Protein AF-A0A4V1LT92-F1 (afdb_monomer_lite)

Sequence (122 aa):
MYRYSHPEFEGVIFKNDWLMIKDTTLTINAGYAWDGATPKWQPFGLFTVGTPDGALRFNLPWTYQATLVHDALTQFRDTLPLSKRQVTQIFDDQLYELKWPLRKLYVWAVDRFGPQDFAGDR

pLDDT: mean 78.87, std 19.38, range [31.55, 96.25]

Foldseek 3Di:
DDKDFDPLLVPWADDDPAWGRDPRMIDGDPPPPDPFPDDDDDDPVPDPPHAPPVDDDPNHGLCRVLRVQLCVCLVCQQPTLGALVSSLVSSLVSCVVSVPPCSVVNSVCCSVPPDHDGPNVD

Secondary structure (DSSP, 8-state):
-EEEE-GGGTT--EE-SSEEEETTEEEE-TT-----S-----STTS--SS--TTSEETTEETTHHHHHHHHHHHHTTTTS---HHHHHHHHHHHHHHTT-TTHHHHHHHHHHHS----GGG-

Structure (mmCIF, N/CA/C/O backbone):
data_AF-A0A4V1LT92-F1
#
_entry.id   AF-A0A4V1LT92-F1
#
loop_
_atom_site.group_PDB
_atom_site.id
_atom_site.type_symbol
_atom_site.label_atom_id
_atom_site.label_alt_id
_atom_site.label_comp_id
_atom_site.label_asym_id
_atom_site.label_entity_id
_atom_site.label_seq_id
_atom_site.pdbx_PDB_ins_code
_atom_site.Cartn_x
_atom_site.Cartn_y
_atom_site.Cartn_z
_atom_site.occupancy
_atom_site.B_iso_or_equiv
_atom_site.auth_seq_id
_atom_site.auth_comp_id
_atom_site.auth_asym_id
_atom_site.auth_atom_id
_atom_site.pdbx_PDB_model_num
ATOM 1 N N . MET A 1 1 ? 8.471 -12.997 4.759 1.00 81.00 1 MET A N 1
ATOM 2 C CA . MET A 1 1 ? 7.758 -11.993 5.574 1.00 81.00 1 MET A CA 1
ATOM 3 C C . MET A 1 1 ? 8.237 -10.634 5.109 1.00 81.00 1 MET A C 1
ATOM 5 O O . MET A 1 1 ? 9.445 -10.443 5.040 1.00 81.00 1 MET A O 1
ATOM 9 N N . TYR A 1 2 ? 7.324 -9.742 4.744 1.00 88.75 2 TYR A N 1
ATOM 10 C CA . TYR A 1 2 ? 7.632 -8.379 4.306 1.00 88.75 2 TYR A CA 1
ATOM 11 C C . TYR A 1 2 ? 7.021 -7.384 5.295 1.00 88.75 2 TYR A C 1
ATOM 13 O O . TYR A 1 2 ? 5.973 -7.663 5.875 1.00 88.75 2 TYR A O 1
ATOM 21 N N . ARG A 1 3 ? 7.695 -6.259 5.534 1.00 92.69 3 ARG A N 1
ATOM 22 C CA . ARG A 1 3 ? 7.235 -5.212 6.451 1.00 92.69 3 ARG A CA 1
ATOM 23 C C . ARG A 1 3 ? 7.352 -3.863 5.766 1.00 92.69 3 ARG A C 1
ATOM 25 O O . ARG A 1 3 ? 8.370 -3.597 5.131 1.00 92.69 3 ARG A O 1
ATOM 32 N N . TYR A 1 4 ? 6.334 -3.036 5.928 1.00 94.06 4 TYR A N 1
ATOM 33 C CA . TYR A 1 4 ? 6.268 -1.699 5.363 1.00 94.06 4 TYR A CA 1
ATOM 34 C C . TYR A 1 4 ? 5.607 -0.756 6.366 1.00 94.06 4 TYR A C 1
ATOM 36 O O . TYR A 1 4 ? 4.572 -1.094 6.933 1.00 94.06 4 TYR A O 1
ATOM 44 N N . SER A 1 5 ? 6.211 0.405 6.607 1.00 94.31 5 SER A N 1
ATOM 45 C CA . SER A 1 5 ? 5.686 1.396 7.549 1.00 94.31 5 SER A CA 1
ATOM 46 C C . SER A 1 5 ? 5.183 2.614 6.796 1.00 94.31 5 SER A C 1
ATOM 48 O O . SER A 1 5 ? 5.846 3.073 5.869 1.00 94.31 5 SER A O 1
ATOM 50 N N . HIS A 1 6 ? 4.032 3.137 7.206 1.00 95.19 6 HIS A N 1
ATOM 51 C CA . HIS A 1 6 ? 3.424 4.305 6.580 1.00 95.19 6 HIS A CA 1
ATOM 52 C C . HIS A 1 6 ? 2.575 5.093 7.588 1.00 95.19 6 HIS A C 1
ATOM 54 O O . HIS A 1 6 ? 1.884 4.464 8.394 1.00 95.19 6 HIS A O 1
ATOM 60 N N . PRO A 1 7 ? 2.556 6.440 7.532 1.00 93.88 7 PRO A N 1
ATOM 61 C CA . PRO A 1 7 ? 1.719 7.260 8.414 1.00 93.88 7 PRO A CA 1
ATOM 62 C C . PRO A 1 7 ? 0.223 6.932 8.333 1.00 93.88 7 PRO A C 1
ATOM 64 O O . PRO A 1 7 ? -0.462 6.940 9.344 1.00 93.88 7 PRO A O 1
ATOM 67 N N . GLU A 1 8 ? -0.283 6.550 7.157 1.00 92.94 8 GLU A N 1
ATOM 68 C CA . GLU A 1 8 ? -1.701 6.164 6.980 1.00 92.94 8 GLU A CA 1
ATOM 69 C C . GLU A 1 8 ? -2.113 4.895 7.748 1.00 92.94 8 GLU A C 1
ATOM 71 O O . GLU A 1 8 ? -3.296 4.574 7.827 1.00 92.94 8 GLU A O 1
ATOM 76 N N . PHE A 1 9 ? -1.159 4.157 8.323 1.00 93.00 9 PHE A N 1
ATOM 77 C CA . PHE A 1 9 ? -1.443 3.035 9.218 1.00 93.00 9 PHE A CA 1
ATOM 78 C C . PHE A 1 9 ? -1.560 3.456 10.692 1.00 93.00 9 PHE A C 1
ATOM 80 O O . PHE A 1 9 ? -1.743 2.602 11.563 1.00 93.00 9 PHE A O 1
ATOM 87 N N . GLU A 1 10 ? -1.424 4.744 11.010 1.00 92.19 10 GLU A N 1
ATOM 88 C CA . GLU A 1 10 ? -1.599 5.254 12.367 1.00 92.19 10 GLU A CA 1
ATOM 89 C C . GLU A 1 10 ? -3.038 5.040 12.855 1.00 92.19 10 GLU A C 1
ATOM 91 O O . GLU A 1 10 ? -4.008 5.306 12.151 1.00 92.19 10 GLU A O 1
ATOM 96 N N . GLY A 1 11 ? -3.182 4.484 14.061 1.00 88.88 11 GLY A N 1
ATOM 97 C CA . GLY A 1 11 ? -4.488 4.136 14.633 1.00 88.88 11 GLY A CA 1
ATOM 98 C C . GLY A 1 11 ? -5.174 2.914 14.005 1.00 88.88 11 GLY A C 1
ATOM 99 O O . GLY A 1 11 ? -6.197 2.467 14.523 1.00 88.88 11 GLY A O 1
ATOM 100 N N . VAL A 1 12 ? -4.611 2.323 12.946 1.00 91.31 12 VAL A N 1
ATOM 101 C CA . VAL A 1 12 ? -5.154 1.121 12.305 1.00 91.31 12 VAL A CA 1
ATOM 102 C C . VAL A 1 12 ? -4.658 -0.125 13.033 1.00 91.31 12 VAL A C 1
ATOM 104 O O . VAL A 1 12 ? -3.461 -0.412 13.073 1.00 91.31 12 VAL A O 1
ATOM 107 N N . ILE A 1 13 ? -5.593 -0.897 13.589 1.00 91.81 13 ILE A N 1
ATOM 108 C CA . ILE A 1 13 ? -5.321 -2.211 14.177 1.00 91.81 13 ILE A CA 1
ATOM 109 C C . ILE A 1 13 ? -6.045 -3.254 13.337 1.00 91.81 13 ILE A C 1
ATOM 111 O O . ILE A 1 13 ? -7.272 -3.330 13.339 1.00 91.81 13 ILE A O 1
ATOM 115 N N . PHE A 1 14 ? -5.276 -4.071 12.625 1.00 92.56 14 PHE A N 1
ATOM 116 C CA . PHE A 1 14 ? -5.813 -5.137 11.789 1.00 92.56 14 PHE A CA 1
ATOM 117 C C . PHE A 1 14 ? -4.950 -6.387 11.904 1.00 92.56 14 PHE A C 1
ATOM 119 O O . PHE A 1 14 ? -3.723 -6.306 11.956 1.00 92.56 14 PHE A O 1
ATOM 126 N N . LYS A 1 15 ? -5.577 -7.561 11.938 1.00 93.25 15 LYS A N 1
ATOM 127 C CA . LYS A 1 15 ? -4.864 -8.837 11.924 1.00 93.25 15 LYS A CA 1
ATOM 128 C C . LYS A 1 15 ? -5.737 -9.918 11.306 1.00 93.25 15 LYS A C 1
ATOM 130 O O . LYS A 1 15 ? -6.844 -10.157 11.777 1.00 93.25 15 LYS A O 1
ATOM 135 N N . ASN A 1 16 ? -5.187 -10.617 10.326 1.00 90.50 16 ASN A N 1
ATOM 136 C CA . ASN A 1 16 ? -5.695 -11.890 9.836 1.00 90.50 16 ASN A CA 1
ATOM 137 C C . ASN A 1 16 ? -4.518 -12.866 9.629 1.00 90.50 16 ASN A C 1
ATOM 139 O O . ASN A 1 16 ? -3.407 -12.622 10.110 1.00 90.50 16 ASN A O 1
ATOM 143 N N . ASP A 1 17 ? -4.757 -13.979 8.937 1.00 89.00 17 ASP A N 1
ATOM 144 C CA . ASP A 1 17 ? -3.737 -15.009 8.699 1.00 89.00 17 ASP A CA 1
ATOM 145 C C . ASP A 1 17 ? -2.586 -14.528 7.794 1.00 89.00 17 ASP A C 1
ATOM 147 O O . ASP A 1 17 ? -1.473 -15.059 7.842 1.00 89.00 17 ASP A O 1
ATOM 151 N N . TRP A 1 18 ? -2.815 -13.474 7.010 1.00 89.69 18 TRP A N 1
ATOM 152 C CA . TRP A 1 18 ? -1.927 -13.016 5.943 1.00 89.69 18 TRP A CA 1
ATOM 153 C C . TRP A 1 18 ? -1.267 -11.665 6.224 1.00 89.69 18 TRP A C 1
ATOM 155 O O . TRP A 1 18 ? -0.096 -11.471 5.897 1.00 89.69 18 TRP A O 1
ATOM 165 N N . LEU A 1 19 ? -2.003 -10.748 6.845 1.00 92.06 19 LEU A N 1
ATOM 166 C CA . LEU A 1 19 ? -1.642 -9.366 7.105 1.00 92.06 19 LEU A CA 1
ATOM 167 C C . LEU A 1 19 ? -1.822 -9.020 8.579 1.00 92.06 19 LEU A C 1
ATOM 169 O O . LEU A 1 19 ? -2.771 -9.437 9.245 1.00 92.06 19 LEU A O 1
ATOM 173 N N . MET A 1 20 ? -0.939 -8.162 9.065 1.00 93.38 20 MET A N 1
ATOM 174 C CA . MET A 1 20 ? -1.070 -7.503 10.354 1.00 93.38 20 MET A CA 1
ATOM 175 C C . MET A 1 20 ? -0.693 -6.036 10.196 1.00 93.38 20 MET A C 1
ATOM 177 O O . MET A 1 20 ? 0.377 -5.739 9.677 1.00 93.38 20 MET A O 1
ATOM 181 N N . ILE A 1 21 ? -1.545 -5.131 10.662 1.00 94.19 21 ILE A N 1
ATOM 182 C CA . ILE A 1 21 ? -1.247 -3.705 10.779 1.00 94.19 21 ILE A CA 1
ATOM 183 C C . ILE A 1 21 ? -1.273 -3.359 12.261 1.00 94.19 21 ILE A C 1
ATOM 185 O O . ILE A 1 21 ? -2.274 -3.595 12.945 1.00 94.19 21 ILE A O 1
ATOM 189 N N . LYS A 1 22 ? -0.144 -2.857 12.758 1.00 92.00 22 LYS A N 1
ATOM 190 C CA . LYS A 1 22 ? 0.008 -2.392 14.135 1.00 92.00 22 LYS A CA 1
ATOM 191 C C . LYS A 1 22 ? 1.116 -1.346 14.199 1.00 92.00 22 LYS A C 1
ATOM 193 O O . LYS A 1 22 ? 2.117 -1.491 13.503 1.00 92.00 22 LYS A O 1
ATOM 198 N N . ASP A 1 23 ? 0.954 -0.335 15.051 1.00 89.25 23 ASP A N 1
ATOM 199 C CA . ASP A 1 23 ? 1.988 0.664 15.352 1.00 89.25 23 ASP A CA 1
ATOM 200 C C . ASP A 1 23 ? 2.573 1.304 14.075 1.00 89.25 23 ASP A C 1
ATOM 202 O O . ASP A 1 23 ? 3.785 1.443 13.946 1.00 89.25 23 ASP A O 1
ATOM 206 N N . THR A 1 24 ? 1.717 1.660 13.105 1.00 92.69 24 THR A N 1
ATOM 207 C CA . THR A 1 24 ? 2.071 2.211 11.773 1.00 92.69 24 THR A CA 1
ATOM 208 C C . THR A 1 24 ? 2.795 1.261 10.807 1.00 92.69 24 THR A C 1
ATOM 210 O O . THR A 1 24 ? 3.226 1.676 9.730 1.00 92.69 24 THR A O 1
ATOM 213 N N . THR A 1 25 ? 2.928 -0.021 11.147 1.00 93.88 25 THR A N 1
ATOM 214 C CA . THR A 1 25 ? 3.616 -1.016 10.318 1.00 93.88 25 THR A CA 1
ATOM 215 C C . THR A 1 25 ? 2.649 -2.073 9.801 1.00 93.88 25 THR A C 1
ATOM 217 O O . THR A 1 25 ? 2.055 -2.832 10.568 1.00 93.88 25 THR A O 1
ATOM 220 N N . LEU A 1 26 ? 2.566 -2.181 8.477 1.00 94.38 26 LEU A N 1
ATOM 221 C CA . LEU A 1 26 ? 2.020 -3.330 7.772 1.00 94.38 26 LEU A CA 1
ATOM 222 C C . LEU A 1 26 ? 3.052 -4.461 7.757 1.00 94.38 26 LEU A C 1
ATOM 224 O O . LEU A 1 26 ? 4.214 -4.290 7.392 1.00 94.38 26 LEU A O 1
ATOM 228 N N . THR A 1 27 ? 2.600 -5.651 8.110 1.00 94.06 27 THR A N 1
ATOM 229 C CA . THR A 1 27 ? 3.344 -6.900 8.057 1.00 94.06 27 THR A CA 1
ATOM 230 C C . THR A 1 27 ? 2.591 -7.882 7.177 1.00 94.06 27 THR A C 1
ATOM 232 O O . THR A 1 27 ? 1.443 -8.206 7.461 1.00 94.06 27 THR A O 1
ATOM 235 N N . ILE A 1 28 ? 3.261 -8.388 6.146 1.00 91.75 28 ILE A N 1
ATOM 236 C CA . ILE A 1 28 ? 2.760 -9.426 5.245 1.00 91.75 28 ILE A CA 1
ATOM 237 C C . ILE A 1 28 ? 3.486 -10.734 5.580 1.00 91.75 28 ILE A C 1
ATOM 239 O O . ILE A 1 28 ? 4.722 -10.827 5.492 1.00 91.75 28 ILE A O 1
ATOM 243 N N . ASN A 1 29 ? 2.729 -11.741 6.008 1.00 88.00 29 ASN A N 1
ATOM 244 C CA . ASN A 1 29 ? 3.259 -13.028 6.447 1.00 88.00 29 ASN A CA 1
ATOM 245 C C . ASN A 1 29 ? 3.916 -13.797 5.292 1.00 88.00 29 ASN A C 1
ATOM 247 O O . ASN A 1 29 ? 3.564 -13.660 4.121 1.00 88.00 29 ASN A O 1
ATOM 251 N N . ALA A 1 30 ? 4.923 -14.610 5.627 1.00 76.31 30 ALA A N 1
ATOM 252 C CA . ALA A 1 30 ? 5.510 -15.529 4.656 1.00 76.31 30 ALA A CA 1
ATOM 253 C C . ALA A 1 30 ? 4.459 -16.581 4.271 1.00 76.31 30 ALA A C 1
ATOM 255 O O . ALA A 1 30 ? 3.892 -17.212 5.156 1.00 76.31 30 ALA A O 1
ATOM 256 N N . GLY A 1 31 ? 4.207 -16.750 2.973 1.00 73.50 31 GLY A N 1
ATOM 257 C CA . GLY A 1 31 ? 3.182 -17.663 2.466 1.00 73.50 31 GLY A CA 1
ATOM 258 C C . GLY A 1 31 ? 1.917 -16.979 1.959 1.00 73.50 31 GLY A C 1
ATOM 259 O O . GLY A 1 31 ? 1.092 -17.681 1.385 1.00 73.50 31 GLY A O 1
ATOM 260 N N . TYR A 1 32 ? 1.777 -15.651 2.116 1.00 77.88 32 TYR A N 1
ATOM 261 C CA . TYR A 1 32 ? 0.748 -14.885 1.403 1.00 77.88 32 TYR A CA 1
ATOM 262 C C . TYR A 1 32 ? 0.792 -15.246 -0.082 1.00 77.88 32 TYR A C 1
ATOM 264 O O . TYR A 1 32 ? 1.810 -15.024 -0.743 1.00 77.88 32 TYR A O 1
ATOM 272 N N . ALA A 1 33 ? -0.281 -15.889 -0.549 1.00 69.31 33 ALA A N 1
ATOM 273 C CA . ALA A 1 33 ? -0.402 -16.378 -1.910 1.00 69.31 33 ALA A CA 1
ATOM 274 C C . ALA A 1 33 ? -0.594 -15.176 -2.834 1.00 69.31 33 ALA A C 1
ATOM 276 O O . ALA A 1 33 ? -1.706 -14.700 -3.043 1.00 69.31 33 ALA A O 1
ATOM 277 N N . TRP A 1 34 ? 0.528 -14.667 -3.329 1.00 67.81 34 TRP A N 1
ATOM 278 C CA . TRP A 1 34 ? 0.577 -13.584 -4.289 1.00 67.81 34 TRP A CA 1
ATOM 279 C C . TRP A 1 34 ? 1.248 -14.081 -5.561 1.00 67.81 34 TRP A C 1
ATOM 281 O O . TRP A 1 34 ? 2.457 -14.313 -5.588 1.00 67.81 34 TRP A O 1
ATOM 291 N N . ASP A 1 35 ? 0.458 -14.212 -6.623 1.00 53.16 35 ASP A N 1
ATOM 292 C CA . ASP A 1 35 ? 0.907 -14.685 -7.938 1.00 53.16 35 ASP A CA 1
ATOM 293 C C . ASP A 1 35 ? 1.535 -13.557 -8.791 1.00 53.16 35 ASP A C 1
ATOM 295 O O . ASP A 1 35 ? 1.584 -13.628 -10.022 1.00 53.16 35 ASP A O 1
ATOM 299 N N . GLY A 1 36 ? 2.015 -12.486 -8.148 1.00 54.16 36 GLY A N 1
ATOM 300 C CA . GLY A 1 36 ? 2.421 -11.253 -8.821 1.00 54.16 36 GLY A CA 1
ATOM 301 C C . GLY A 1 36 ? 1.222 -10.418 -9.288 1.00 54.16 36 GLY A C 1
ATOM 302 O O . GLY A 1 36 ? 0.063 -10.743 -9.041 1.00 54.16 36 GLY A O 1
ATOM 303 N N . ALA A 1 37 ? 1.485 -9.312 -9.984 1.00 50.84 37 ALA A N 1
ATOM 304 C CA . ALA A 1 37 ? 0.430 -8.492 -10.577 1.00 50.84 37 ALA A CA 1
ATOM 305 C C . ALA A 1 37 ? -0.175 -9.190 -11.818 1.00 50.84 37 ALA A C 1
ATOM 307 O O . ALA A 1 37 ? 0.298 -8.960 -12.929 1.00 50.84 37 ALA A O 1
ATOM 308 N N . THR A 1 38 ? -1.196 -10.048 -11.667 1.00 43.97 38 THR A N 1
ATOM 309 C CA . THR A 1 38 ? -1.874 -10.686 -12.825 1.00 43.97 38 THR A CA 1
ATOM 310 C C . THR A 1 38 ? -3.352 -11.007 -12.516 1.00 43.97 38 THR A C 1
ATOM 312 O O . THR A 1 38 ? -3.634 -11.414 -11.393 1.00 43.97 38 THR A O 1
ATOM 315 N N . PRO A 1 39 ? -4.315 -10.818 -13.459 1.00 41.66 39 PRO A N 1
ATOM 316 C CA . PRO A 1 39 ? -4.354 -11.529 -14.743 1.00 41.66 39 PRO A CA 1
ATOM 317 C C . PRO A 1 39 ? -4.088 -10.662 -15.985 1.00 41.66 39 PRO A C 1
ATOM 319 O O . PRO A 1 39 ? -4.568 -9.541 -16.113 1.00 41.66 39 PRO A O 1
ATOM 322 N N . LYS A 1 40 ? -3.383 -11.260 -16.953 1.00 41.75 40 LYS A N 1
ATOM 323 C CA . LYS A 1 40 ? -3.145 -10.764 -18.314 1.00 41.75 40 LYS A CA 1
ATOM 324 C C . LYS A 1 40 ? -4.485 -10.541 -19.031 1.00 41.75 40 LYS A C 1
ATOM 326 O O . LYS A 1 40 ? -5.065 -11.496 -19.541 1.00 41.75 40 LYS A O 1
ATOM 331 N N . TRP A 1 41 ? -4.961 -9.302 -19.106 1.00 31.55 41 TRP A N 1
ATOM 332 C CA . TRP A 1 41 ? -6.064 -8.920 -19.992 1.00 31.55 41 TRP A CA 1
ATOM 333 C C . TRP A 1 41 ? -5.556 -7.882 -20.996 1.00 31.55 41 TRP A C 1
ATOM 335 O O . TRP A 1 41 ? -5.108 -6.804 -20.614 1.00 31.55 41 TRP A O 1
ATOM 345 N N . GLN A 1 42 ? -5.556 -8.247 -22.281 1.00 38.84 42 GLN A N 1
ATOM 346 C 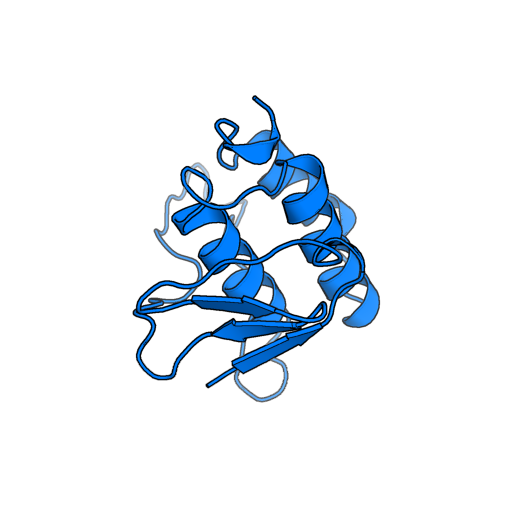CA . GLN A 1 42 ? -4.975 -7.468 -23.380 1.00 38.84 42 GLN A CA 1
ATOM 347 C C . GLN A 1 42 ? -6.064 -6.972 -24.345 1.00 38.84 42 GLN A C 1
ATOM 349 O O . GLN A 1 42 ? -6.357 -7.648 -25.332 1.00 38.84 42 GLN A O 1
ATOM 354 N N . PRO A 1 43 ? -6.633 -5.775 -24.150 1.00 33.72 43 PRO A N 1
ATOM 355 C CA . PRO A 1 43 ? -7.273 -5.057 -25.237 1.00 33.72 43 PRO A CA 1
ATOM 356 C C . PRO A 1 43 ? -6.211 -4.229 -25.990 1.00 33.72 43 PRO A C 1
ATOM 358 O O . PRO A 1 43 ? -5.534 -3.380 -25.417 1.00 33.72 43 PRO A O 1
ATOM 361 N N . PHE A 1 44 ? -6.069 -4.486 -27.295 1.00 35.66 44 PHE A N 1
ATOM 362 C CA . PHE A 1 44 ? -5.300 -3.695 -28.279 1.00 35.66 44 PHE A CA 1
ATOM 363 C C . PHE A 1 44 ? -3.763 -3.734 -28.247 1.00 35.66 44 PHE A C 1
ATOM 365 O O . PHE A 1 44 ? -3.147 -2.995 -29.007 1.00 35.66 44 PHE A O 1
ATOM 372 N N . GLY A 1 45 ? -3.114 -4.585 -27.444 1.00 34.50 45 GLY A N 1
ATOM 373 C CA . GLY A 1 45 ? -1.657 -4.817 -27.548 1.00 34.50 45 GLY A CA 1
ATOM 374 C C . GLY A 1 45 ? -0.761 -3.580 -27.341 1.00 34.50 45 GLY A C 1
ATOM 375 O O . GLY A 1 45 ? 0.430 -3.638 -27.631 1.00 34.50 45 GLY A O 1
ATOM 376 N N . LEU A 1 46 ? -1.326 -2.473 -26.849 1.00 36.88 46 LEU A N 1
ATOM 377 C CA . LEU A 1 46 ? -0.672 -1.167 -26.710 1.00 36.88 46 LEU A CA 1
ATOM 378 C C . LEU A 1 46 ? -0.432 -0.762 -25.246 1.00 36.88 46 LEU A C 1
ATOM 380 O O . LEU A 1 46 ? 0.329 0.167 -24.996 1.00 36.88 46 LEU A O 1
ATOM 384 N N . PHE A 1 47 ? -1.034 -1.463 -24.278 1.00 33.94 47 PHE A N 1
ATOM 385 C CA . PHE A 1 47 ? -0.922 -1.138 -22.855 1.00 33.94 47 PHE A CA 1
ATOM 386 C C . PHE A 1 47 ? -0.774 -2.402 -22.005 1.00 33.94 47 PHE A C 1
ATOM 388 O O . PHE A 1 47 ? -1.718 -3.177 -21.853 1.00 33.94 47 PHE A O 1
ATOM 395 N N . THR A 1 48 ? 0.404 -2.596 -21.412 1.00 38.03 48 THR A N 1
ATOM 396 C CA . THR A 1 48 ? 0.560 -3.480 -20.255 1.00 38.03 48 THR A CA 1
ATOM 397 C C . THR A 1 48 ? -0.086 -2.769 -19.064 1.00 38.03 48 THR A C 1
ATOM 399 O O . THR A 1 48 ? 0.491 -1.842 -18.501 1.00 38.03 48 THR A O 1
ATOM 402 N N . VAL A 1 49 ? -1.318 -3.143 -18.710 1.00 41.16 49 VAL A N 1
ATOM 403 C CA . VAL A 1 49 ? -1.829 -2.905 -17.353 1.00 41.16 49 VAL A CA 1
ATOM 404 C C . VAL A 1 49 ? -1.385 -4.112 -16.540 1.00 41.16 49 VAL A C 1
ATOM 406 O O . VAL A 1 49 ? -1.890 -5.219 -16.688 1.00 41.16 49 VAL A O 1
ATOM 409 N N . GLY A 1 50 ? -0.315 -3.886 -15.800 1.00 37.03 50 GLY A N 1
ATOM 410 C CA . GLY A 1 50 ? 0.664 -4.879 -15.394 1.00 37.03 50 GLY A CA 1
ATOM 411 C C . GLY A 1 50 ? 1.997 -4.159 -15.508 1.00 37.03 50 GLY A C 1
ATOM 412 O O . GLY A 1 50 ? 2.244 -3.477 -16.500 1.00 37.03 50 GLY A O 1
ATOM 413 N N . THR A 1 51 ? 2.769 -4.183 -14.432 1.00 41.78 51 THR A N 1
ATOM 414 C CA . THR A 1 51 ? 4.072 -3.539 -14.260 1.00 41.78 51 THR A CA 1
ATOM 415 C C . THR A 1 51 ? 4.859 -3.431 -15.573 1.00 41.78 51 THR A C 1
ATOM 417 O O . THR A 1 51 ? 4.831 -4.378 -16.360 1.00 41.78 51 THR A O 1
ATOM 420 N N . PRO A 1 52 ? 5.609 -2.345 -15.849 1.00 42.78 52 PRO A N 1
ATOM 421 C CA . PRO A 1 52 ? 6.621 -2.399 -16.893 1.00 42.78 52 PRO A CA 1
ATOM 422 C C . PRO A 1 52 ? 7.674 -3.428 -16.478 1.00 42.78 52 PRO A C 1
ATOM 424 O O . PRO A 1 52 ? 8.695 -3.102 -15.875 1.00 42.78 52 PRO A O 1
ATOM 427 N N . ASP A 1 53 ? 7.419 -4.683 -16.829 1.00 43.59 53 ASP A N 1
ATOM 428 C CA . ASP A 1 53 ? 8.310 -5.829 -16.669 1.00 43.59 53 ASP A CA 1
ATOM 429 C C . ASP A 1 53 ? 9.597 -5.659 -17.490 1.00 43.59 53 ASP A C 1
ATOM 431 O O . ASP A 1 53 ? 10.529 -6.445 -17.366 1.00 43.59 53 ASP A O 1
ATOM 435 N N . GLY A 1 54 ? 9.696 -4.602 -18.306 1.00 41.75 54 GLY A N 1
ATOM 436 C CA . GLY A 1 54 ? 10.911 -4.260 -19.040 1.00 41.75 54 GLY A CA 1
ATOM 437 C C . GLY A 1 54 ? 12.042 -3.699 -18.171 1.00 41.75 54 GLY A C 1
ATOM 438 O O . GLY A 1 54 ? 13.201 -3.800 -18.561 1.00 41.75 54 GLY A O 1
ATOM 439 N N . ALA A 1 55 ? 11.747 -3.126 -16.998 1.00 46.81 55 ALA A N 1
ATOM 440 C CA . ALA A 1 55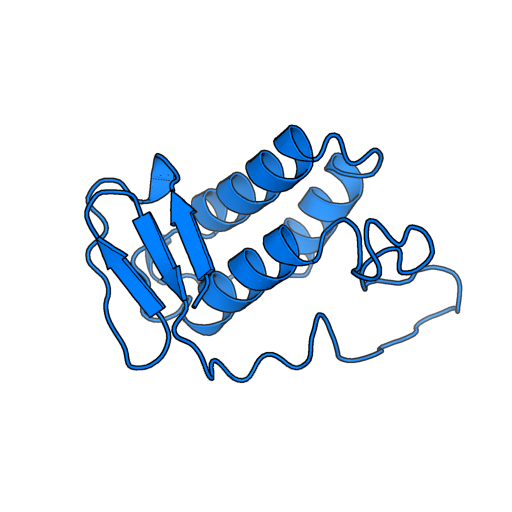 ? 12.764 -2.562 -16.109 1.00 46.81 55 ALA A CA 1
ATOM 441 C C . ALA A 1 55 ? 12.938 -3.449 -14.870 1.00 46.81 55 ALA A C 1
ATOM 443 O O . ALA A 1 55 ? 12.430 -3.152 -13.787 1.00 46.81 55 ALA A O 1
ATOM 444 N N . LEU A 1 56 ? 13.651 -4.562 -15.037 1.00 52.59 56 LEU A N 1
ATOM 445 C CA . LEU A 1 56 ? 14.073 -5.388 -13.911 1.00 52.59 56 LEU A CA 1
ATOM 446 C C . LEU A 1 56 ? 15.091 -4.610 -13.072 1.00 52.59 56 LEU A C 1
ATOM 448 O O . LEU A 1 56 ? 16.134 -4.184 -13.570 1.00 52.59 56 LEU A O 1
ATOM 452 N N . ARG A 1 57 ? 14.814 -4.458 -11.778 1.00 49.66 57 ARG A N 1
ATOM 453 C CA . ARG A 1 57 ? 15.780 -3.962 -10.797 1.00 49.66 57 ARG A CA 1
ATOM 454 C C . ARG A 1 57 ? 16.063 -5.106 -9.830 1.00 49.66 57 ARG A C 1
ATOM 456 O O . ARG A 1 57 ? 15.175 -5.524 -9.099 1.00 49.66 57 ARG A O 1
ATOM 463 N N . PHE A 1 58 ? 17.290 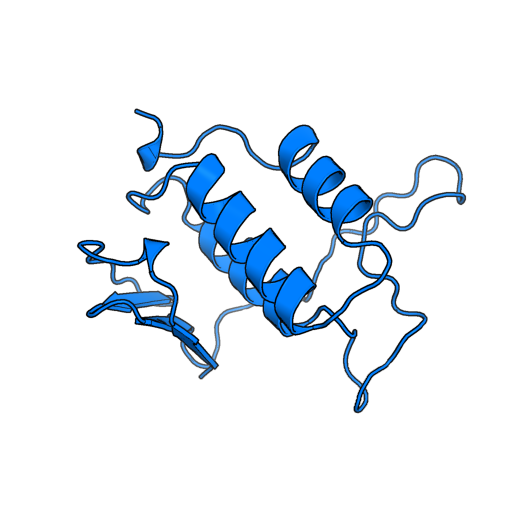-5.630 -9.848 1.00 56.75 58 PHE A N 1
ATOM 464 C CA . PHE A 1 58 ? 17.689 -6.801 -9.048 1.00 56.75 58 PHE A CA 1
ATOM 465 C C . PHE A 1 58 ? 16.842 -8.066 -9.319 1.00 56.75 58 PHE A C 1
ATOM 467 O O . PHE A 1 58 ? 16.433 -8.748 -8.386 1.00 56.75 58 PHE A O 1
ATOM 474 N N . ASN A 1 59 ? 16.577 -8.380 -10.595 1.00 60.97 59 ASN A N 1
ATOM 475 C CA . ASN A 1 59 ? 15.778 -9.538 -11.049 1.00 60.97 59 ASN A CA 1
ATOM 476 C C . ASN A 1 59 ? 14.300 -9.555 -10.615 1.00 60.97 59 ASN A C 1
ATOM 478 O O . ASN A 1 59 ? 13.620 -10.556 -10.823 1.00 60.97 59 ASN A O 1
ATOM 482 N N . LEU A 1 60 ? 13.787 -8.454 -10.066 1.00 58.91 60 LEU A N 1
ATOM 483 C CA . LEU A 1 60 ? 12.369 -8.267 -9.769 1.00 58.91 60 LEU A CA 1
ATOM 484 C C . LEU A 1 60 ? 11.828 -7.046 -10.528 1.00 58.91 60 LEU A C 1
ATOM 486 O O . LEU A 1 60 ? 12.602 -6.132 -10.845 1.00 58.91 60 LEU A O 1
ATOM 490 N N . PRO A 1 61 ? 10.515 -6.994 -10.817 1.00 68.25 61 PRO A N 1
ATOM 491 C CA . PRO A 1 61 ? 9.894 -5.793 -11.359 1.00 68.25 61 PRO A CA 1
ATOM 492 C C . PRO A 1 61 ? 10.171 -4.589 -10.448 1.00 68.25 61 PRO A C 1
ATOM 494 O O . PRO A 1 61 ? 10.087 -4.700 -9.224 1.00 68.25 61 PRO A O 1
ATOM 497 N N . TRP A 1 62 ? 10.488 -3.423 -11.017 1.00 71.19 62 TRP A N 1
ATOM 498 C CA . TRP A 1 62 ? 10.841 -2.225 -10.235 1.00 71.19 62 TRP A CA 1
ATOM 499 C C . TRP A 1 62 ? 9.774 -1.870 -9.179 1.00 71.19 62 TRP A C 1
ATOM 501 O O . TRP A 1 62 ? 10.107 -1.465 -8.069 1.00 71.19 62 TRP A O 1
ATOM 511 N N . THR A 1 63 ? 8.495 -2.098 -9.478 1.00 81.38 63 THR A N 1
ATOM 512 C CA . THR A 1 63 ? 7.368 -1.808 -8.577 1.00 81.38 63 THR A CA 1
ATOM 513 C C . THR A 1 63 ? 6.865 -3.038 -7.814 1.00 81.38 63 THR A C 1
ATOM 515 O O . THR A 1 63 ? 5.751 -3.020 -7.298 1.00 81.38 63 THR A O 1
ATOM 518 N N . TYR A 1 64 ? 7.652 -4.116 -7.722 1.00 82.12 64 TYR A N 1
ATOM 519 C CA . TYR A 1 64 ? 7.248 -5.376 -7.080 1.00 82.12 64 TYR A CA 1
ATOM 520 C C . TYR A 1 64 ? 6.734 -5.174 -5.648 1.00 82.12 64 TYR A C 1
ATOM 522 O O . TYR A 1 64 ? 5.644 -5.615 -5.313 1.00 82.12 64 TYR A O 1
ATOM 530 N N . GLN A 1 65 ? 7.473 -4.441 -4.812 1.00 85.56 65 GLN A N 1
ATOM 531 C CA . GLN A 1 65 ? 7.055 -4.184 -3.427 1.00 85.56 65 GLN A CA 1
ATOM 532 C C . GLN A 1 65 ? 5.795 -3.311 -3.354 1.00 85.56 65 GLN A C 1
ATOM 534 O O . GLN A 1 65 ? 4.861 -3.647 -2.632 1.00 85.56 65 GLN A O 1
ATOM 539 N N . ALA A 1 66 ? 5.735 -2.250 -4.167 1.00 88.50 66 ALA A N 1
ATOM 540 C CA . ALA A 1 66 ? 4.580 -1.356 -4.223 1.00 88.50 66 ALA A CA 1
ATOM 541 C C . ALA A 1 66 ? 3.302 -2.093 -4.651 1.00 88.50 66 ALA A C 1
ATOM 543 O O . ALA A 1 66 ? 2.241 -1.915 -4.058 1.00 88.50 66 ALA A O 1
ATOM 544 N N . THR A 1 67 ? 3.415 -2.959 -5.659 1.00 86.31 67 THR A N 1
ATOM 545 C CA . THR A 1 67 ? 2.292 -3.759 -6.164 1.00 86.31 67 THR A CA 1
ATOM 546 C C . THR A 1 67 ? 1.868 -4.846 -5.182 1.00 86.31 67 THR A C 1
ATOM 548 O O . THR A 1 67 ? 0.669 -5.040 -5.020 1.00 86.31 67 THR A O 1
ATOM 551 N N . LEU A 1 68 ? 2.803 -5.476 -4.461 1.00 87.94 68 LEU A N 1
ATOM 552 C CA . LEU A 1 68 ? 2.492 -6.409 -3.373 1.00 87.94 68 LEU A CA 1
ATOM 553 C C . LEU A 1 68 ? 1.676 -5.737 -2.262 1.00 87.94 68 LEU A C 1
ATOM 555 O O . LEU A 1 68 ? 0.666 -6.279 -1.824 1.00 87.94 68 LEU A O 1
ATOM 559 N N . VAL A 1 69 ? 2.110 -4.562 -1.795 1.00 91.31 69 VAL A N 1
ATOM 560 C CA . VAL A 1 69 ? 1.400 -3.827 -0.737 1.00 91.31 69 VAL A CA 1
ATOM 561 C C . VAL A 1 69 ? 0.017 -3.398 -1.217 1.00 91.31 69 VAL A C 1
ATOM 563 O O . VAL A 1 69 ? -0.961 -3.601 -0.504 1.00 91.31 69 VAL A O 1
ATOM 566 N N . HIS A 1 70 ? -0.082 -2.840 -2.425 1.00 91.19 70 HIS A N 1
ATOM 567 C CA . HIS A 1 70 ? -1.364 -2.424 -2.992 1.00 91.19 70 HIS A CA 1
ATOM 568 C C . HIS A 1 70 ? -2.331 -3.603 -3.156 1.00 91.19 70 HIS A C 1
ATOM 570 O O . HIS A 1 70 ? -3.498 -3.487 -2.784 1.00 91.19 70 HIS A O 1
ATOM 576 N N . ASP A 1 71 ? -1.859 -4.735 -3.682 1.00 88.56 71 ASP A N 1
ATOM 577 C CA . ASP A 1 71 ? -2.644 -5.965 -3.821 1.00 88.56 71 ASP A CA 1
ATOM 578 C C . ASP A 1 71 ? -3.166 -6.450 -2.465 1.00 88.56 71 ASP A C 1
ATOM 580 O O . ASP A 1 71 ? -4.374 -6.586 -2.289 1.00 88.56 71 ASP A O 1
ATOM 584 N N . ALA A 1 72 ? -2.278 -6.576 -1.476 1.00 89.56 72 ALA A N 1
ATOM 585 C CA . ALA A 1 72 ? -2.630 -6.977 -0.120 1.00 89.56 72 ALA A CA 1
ATOM 586 C C . ALA A 1 72 ? -3.710 -6.074 0.498 1.00 89.56 72 ALA A C 1
ATOM 588 O O . ALA A 1 72 ? -4.728 -6.558 0.992 1.00 89.56 72 ALA A O 1
ATOM 589 N N . LEU A 1 73 ? -3.535 -4.752 0.445 1.00 90.94 73 LEU A N 1
ATOM 590 C CA . LEU A 1 73 ? -4.518 -3.815 0.998 1.00 90.94 73 LEU A CA 1
ATOM 591 C C . LEU A 1 73 ? -5.855 -3.864 0.243 1.00 90.94 73 LEU A C 1
ATOM 593 O O . LEU A 1 73 ? -6.918 -3.759 0.852 1.00 90.94 73 LEU A O 1
ATOM 597 N N . THR A 1 74 ? -5.813 -4.067 -1.072 1.00 88.81 74 THR A N 1
ATOM 598 C CA . THR A 1 74 ? -7.008 -4.137 -1.921 1.00 88.81 74 THR A CA 1
ATOM 599 C C . THR A 1 74 ? -7.765 -5.457 -1.750 1.00 88.81 74 THR A C 1
ATOM 601 O O . THR A 1 74 ? -8.998 -5.474 -1.790 1.00 88.81 74 THR A O 1
ATOM 604 N N . GLN A 1 75 ? -7.062 -6.570 -1.531 1.00 88.00 75 GLN A N 1
ATOM 605 C CA . GLN A 1 75 ? -7.681 -7.877 -1.324 1.00 88.00 75 GLN A CA 1
ATOM 606 C C . GLN A 1 75 ? -8.519 -7.901 -0.044 1.00 88.00 75 GLN A C 1
ATOM 608 O O . GLN A 1 75 ? -9.621 -8.443 -0.045 1.00 88.00 75 GLN A O 1
ATOM 613 N N . PHE A 1 76 ? -8.036 -7.268 1.028 1.00 89.50 76 PHE A N 1
ATOM 614 C CA . PHE A 1 76 ? -8.742 -7.203 2.312 1.00 89.50 76 PHE A CA 1
ATOM 615 C C . PHE A 1 76 ? -9.518 -5.896 2.526 1.00 89.50 76 PHE A C 1
ATOM 617 O O . PHE A 1 76 ? -9.934 -5.619 3.654 1.00 89.50 76 PHE A O 1
ATOM 624 N N . ARG A 1 77 ? -9.759 -5.113 1.463 1.00 90.75 77 ARG A N 1
ATOM 625 C CA . ARG A 1 77 ? -10.436 -3.800 1.508 1.00 90.75 77 ARG A CA 1
ATOM 626 C C . ARG A 1 77 ? -11.804 -3.803 2.190 1.00 90.75 77 ARG A C 1
ATOM 628 O O . ARG A 1 77 ? -12.191 -2.794 2.763 1.00 90.75 77 ARG A O 1
ATOM 635 N N . ASP A 1 78 ? -12.509 -4.933 2.157 1.00 88.81 78 ASP A N 1
ATOM 636 C CA . ASP A 1 78 ? -13.829 -5.098 2.779 1.00 88.81 78 ASP A CA 1
ATOM 637 C C . ASP A 1 78 ? -13.767 -5.173 4.312 1.00 88.81 78 ASP A C 1
ATOM 639 O O . ASP A 1 78 ? -14.774 -4.998 4.996 1.00 88.81 78 ASP A O 1
ATOM 643 N N . THR A 1 79 ? -12.587 -5.463 4.860 1.00 90.88 79 THR A N 1
ATOM 644 C CA . THR A 1 79 ? -12.362 -5.664 6.301 1.00 90.88 79 THR A CA 1
ATOM 645 C C . THR A 1 79 ? -11.357 -4.679 6.887 1.00 90.88 79 THR A C 1
ATOM 647 O O . THR A 1 79 ? -11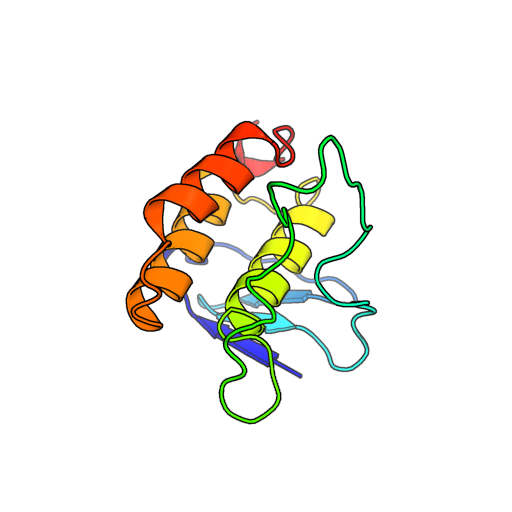.356 -4.444 8.094 1.00 90.88 79 THR A O 1
ATOM 650 N N . LEU A 1 80 ? -10.496 -4.104 6.044 1.00 90.56 80 LEU A N 1
ATOM 651 C CA . LEU A 1 80 ? -9.523 -3.099 6.439 1.00 90.56 80 LEU A CA 1
ATOM 652 C C . LEU A 1 80 ? -10.215 -1.747 6.650 1.00 90.56 80 LEU A C 1
ATOM 654 O O . LEU A 1 80 ? -10.896 -1.271 5.740 1.00 90.56 80 LEU A O 1
ATOM 658 N N . PRO A 1 81 ? -9.986 -1.069 7.788 1.00 92.12 81 PRO A N 1
ATOM 659 C CA . PRO A 1 81 ? -10.515 0.269 8.040 1.00 92.12 81 PRO A CA 1
ATOM 660 C C . PRO A 1 81 ? -9.656 1.335 7.335 1.00 92.12 81 PRO A C 1
ATOM 662 O O . PRO A 1 81 ? -9.231 2.311 7.944 1.00 92.12 81 PRO A O 1
ATOM 665 N N . LEU A 1 82 ? -9.341 1.112 6.058 1.00 92.56 82 LEU A N 1
ATOM 666 C CA . LEU A 1 82 ? -8.612 2.040 5.203 1.00 92.56 82 LEU A CA 1
ATOM 667 C C . LEU A 1 82 ? -9.521 2.463 4.056 1.00 92.56 82 LEU A C 1
ATOM 669 O O . LEU A 1 82 ? -10.160 1.625 3.418 1.00 92.56 82 LEU A O 1
ATOM 673 N N . SER A 1 83 ? -9.568 3.764 3.798 1.00 94.62 83 SER A N 1
ATOM 674 C CA . SER A 1 83 ? -10.257 4.329 2.635 1.00 94.62 83 SER A CA 1
ATOM 675 C C . SER A 1 83 ? -9.491 4.044 1.346 1.00 94.62 83 SER A C 1
ATOM 677 O O . SER A 1 83 ? -8.261 3.882 1.353 1.00 94.62 83 SER A O 1
ATOM 679 N N . LYS A 1 84 ? -10.185 4.091 0.204 1.00 93.44 84 LYS A N 1
ATOM 680 C CA . LYS A 1 84 ? -9.537 4.021 -1.113 1.00 93.44 84 LYS A CA 1
ATOM 681 C C . LYS A 1 84 ? -8.426 5.062 -1.252 1.00 93.44 84 LYS A C 1
ATOM 683 O O . LYS A 1 84 ? -7.351 4.774 -1.783 1.00 93.44 84 LYS A O 1
ATOM 688 N N . ARG A 1 85 ? -8.686 6.280 -0.764 1.00 94.25 85 ARG A N 1
ATOM 689 C CA . ARG A 1 85 ? -7.737 7.398 -0.822 1.00 94.25 85 ARG A CA 1
ATOM 690 C C . ARG A 1 85 ? -6.440 7.059 -0.094 1.00 94.25 85 ARG A C 1
ATOM 692 O O . ARG A 1 85 ? -5.372 7.313 -0.635 1.00 94.25 85 ARG A O 1
ATOM 699 N N . GLN A 1 86 ? -6.530 6.451 1.087 1.00 95.38 86 GLN A N 1
ATOM 700 C CA . GLN A 1 86 ? -5.359 6.054 1.871 1.00 95.38 86 GLN A CA 1
ATOM 701 C C . GLN A 1 86 ? -4.565 4.946 1.186 1.00 95.38 86 GLN A C 1
ATOM 703 O O . GLN A 1 86 ? -3.347 5.045 1.075 1.00 95.38 86 GLN A O 1
ATOM 708 N N . VAL A 1 87 ? -5.243 3.921 0.664 1.00 93.88 87 VAL A N 1
ATOM 709 C CA . VAL A 1 87 ? -4.578 2.829 -0.067 1.00 93.88 87 VAL A CA 1
ATOM 710 C C . VAL A 1 87 ? -3.881 3.348 -1.330 1.00 93.88 87 VAL A C 1
ATOM 712 O O . VAL A 1 87 ? -2.743 2.973 -1.610 1.00 93.88 87 VAL A O 1
ATOM 715 N N . THR A 1 88 ? -4.519 4.270 -2.052 1.00 93.50 88 THR A N 1
ATOM 716 C CA . THR A 1 88 ? -3.936 4.920 -3.237 1.00 93.50 88 THR A CA 1
ATOM 717 C C . THR A 1 88 ? -2.746 5.809 -2.867 1.00 93.50 88 THR A C 1
ATOM 719 O O . THR A 1 88 ? -1.731 5.778 -3.560 1.00 93.50 88 THR A O 1
ATOM 722 N N . GLN A 1 89 ? -2.832 6.551 -1.757 1.00 95.94 89 GLN A N 1
ATOM 723 C CA . GLN A 1 89 ? -1.740 7.377 -1.232 1.00 95.94 89 GLN A CA 1
ATOM 724 C C . GLN A 1 89 ? -0.518 6.524 -0.867 1.00 95.94 89 GLN A C 1
ATOM 726 O O . GLN A 1 89 ? 0.578 6.796 -1.344 1.00 95.94 89 GLN A O 1
ATOM 731 N N . ILE A 1 90 ? -0.722 5.428 -0.125 1.00 95.31 90 ILE A N 1
ATOM 732 C CA . ILE A 1 90 ? 0.327 4.453 0.219 1.00 95.31 90 ILE A CA 1
ATOM 733 C C . ILE A 1 90 ? 1.034 3.920 -1.039 1.00 95.31 90 ILE A C 1
ATOM 735 O O . ILE A 1 90 ? 2.244 3.679 -1.041 1.00 95.31 90 ILE A O 1
ATOM 739 N N . PHE A 1 91 ? 0.292 3.693 -2.121 1.00 93.50 91 PHE A N 1
ATOM 740 C CA . PHE A 1 91 ? 0.876 3.243 -3.380 1.00 93.50 91 PHE A CA 1
ATOM 741 C C . PHE A 1 91 ? 1.662 4.353 -4.094 1.00 93.50 91 PHE A C 1
ATOM 743 O O . PHE A 1 91 ? 2.775 4.101 -4.562 1.00 93.50 91 PHE A O 1
ATOM 750 N N . ASP A 1 92 ? 1.123 5.575 -4.155 1.00 95.00 92 ASP A N 1
ATOM 751 C CA . ASP A 1 92 ? 1.811 6.731 -4.743 1.00 95.00 92 ASP A CA 1
ATOM 7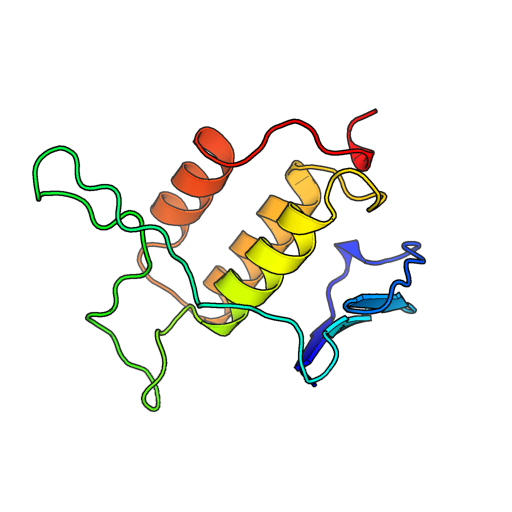52 C C . ASP A 1 92 ? 3.130 7.038 -4.022 1.00 95.00 92 ASP A C 1
ATOM 754 O O . ASP A 1 92 ? 4.156 7.241 -4.678 1.00 95.00 92 ASP A O 1
ATOM 758 N N . ASP A 1 93 ? 3.130 6.991 -2.691 1.00 96.25 93 ASP A N 1
ATOM 759 C CA . ASP A 1 93 ? 4.309 7.269 -1.870 1.00 96.25 93 ASP A CA 1
ATOM 760 C C . ASP A 1 93 ? 5.409 6.221 -2.085 1.00 96.25 93 ASP A C 1
ATOM 762 O O . ASP A 1 93 ? 6.568 6.580 -2.309 1.00 96.25 93 ASP A O 1
ATOM 766 N N . GLN A 1 94 ? 5.062 4.932 -2.183 1.00 93.44 94 GLN A N 1
ATOM 767 C CA . GLN A 1 94 ? 6.037 3.896 -2.553 1.00 93.44 94 GLN A CA 1
ATOM 768 C C . GLN A 1 94 ? 6.638 4.132 -3.946 1.00 93.44 94 GLN A C 1
ATOM 770 O O . GLN A 1 94 ? 7.847 3.995 -4.144 1.00 93.44 94 GLN A O 1
ATOM 775 N N . LEU A 1 95 ? 5.824 4.504 -4.937 1.00 90.12 95 LEU A N 1
ATOM 776 C CA . LEU A 1 95 ? 6.323 4.806 -6.282 1.00 90.12 95 LEU A CA 1
ATOM 777 C C . LEU A 1 95 ? 7.181 6.080 -6.317 1.00 90.12 95 LEU A C 1
ATOM 779 O O . LEU A 1 95 ? 8.126 6.163 -7.112 1.00 90.12 95 LEU A O 1
ATOM 783 N N . TYR A 1 96 ? 6.869 7.061 -5.469 1.00 93.19 96 TYR A N 1
ATOM 784 C CA . TYR A 1 96 ? 7.650 8.280 -5.290 1.00 93.19 96 TYR A CA 1
ATOM 785 C C . TYR A 1 96 ? 9.033 7.978 -4.708 1.00 93.19 96 TYR A C 1
ATOM 787 O O . TYR A 1 96 ? 10.041 8.397 -5.283 1.00 93.19 96 TYR A O 1
ATOM 795 N N . GLU A 1 97 ? 9.099 7.185 -3.638 1.00 91.94 97 GLU A N 1
ATOM 796 C CA . GLU A 1 97 ? 10.351 6.728 -3.023 1.00 91.94 97 GLU A CA 1
ATOM 797 C C . GLU A 1 97 ? 11.210 5.919 -4.004 1.00 91.94 97 GLU A C 1
ATOM 799 O O . GLU A 1 97 ? 12.429 6.097 -4.085 1.00 91.94 97 GLU A O 1
ATOM 804 N N . LEU A 1 98 ? 10.568 5.082 -4.825 1.00 86.81 98 LEU A N 1
ATOM 805 C CA . LEU A 1 98 ? 11.221 4.321 -5.892 1.00 86.81 98 LEU A CA 1
ATOM 806 C C . LEU A 1 98 ? 11.694 5.188 -7.069 1.00 86.81 98 LEU A C 1
ATOM 808 O O . LEU A 1 98 ? 12.409 4.669 -7.934 1.00 86.81 98 LEU A O 1
ATOM 812 N N . LYS A 1 99 ? 11.318 6.475 -7.113 1.00 87.88 99 LYS A N 1
ATOM 813 C CA . LYS A 1 99 ? 11.553 7.416 -8.224 1.00 87.88 99 LYS A CA 1
ATOM 814 C C . LYS A 1 99 ? 11.084 6.859 -9.568 1.00 87.88 99 LYS A C 1
ATOM 816 O O . LYS A 1 99 ? 11.740 7.042 -10.595 1.00 87.88 99 LYS A O 1
ATOM 821 N N . TRP A 1 100 ? 9.962 6.146 -9.560 1.00 83.81 100 TRP A N 1
ATOM 822 C CA . TRP A 1 100 ? 9.479 5.470 -10.754 1.00 83.81 100 TRP A CA 1
ATOM 823 C C . TRP A 1 100 ? 8.851 6.487 -11.734 1.00 83.81 100 TRP A C 1
ATOM 825 O O . TRP A 1 100 ? 7.945 7.236 -11.359 1.00 83.81 100 TRP A O 1
ATOM 835 N N . PRO A 1 101 ? 9.317 6.561 -12.996 1.00 80.94 101 PRO A N 1
ATOM 836 C CA . PRO A 1 101 ? 9.055 7.701 -13.883 1.00 80.94 101 PRO A CA 1
ATOM 837 C C . PRO A 1 101 ? 7.593 7.826 -14.323 1.00 80.94 101 PRO A C 1
ATOM 839 O O . PRO A 1 101 ? 7.116 8.927 -14.589 1.00 80.94 101 PRO A O 1
ATOM 842 N N . LEU A 1 102 ? 6.861 6.713 -14.374 1.00 83.06 102 LEU A N 1
ATOM 843 C CA . LEU A 1 102 ? 5.466 6.669 -14.816 1.00 83.06 102 LEU A CA 1
ATOM 844 C C . LEU A 1 102 ? 4.468 6.756 -13.646 1.00 83.06 102 LEU A C 1
ATOM 846 O O . LEU A 1 102 ? 3.279 6.501 -13.841 1.00 83.06 102 LEU A O 1
ATOM 850 N N . ARG A 1 103 ? 4.927 7.136 -12.440 1.00 87.88 103 ARG A N 1
ATOM 851 C CA . ARG A 1 103 ? 4.151 7.156 -11.181 1.00 87.88 103 ARG A CA 1
ATOM 852 C C . ARG A 1 103 ? 2.734 7.676 -11.349 1.00 87.88 103 ARG A C 1
ATOM 854 O O . ARG A 1 103 ? 1.783 6.953 -11.084 1.00 87.88 103 ARG A O 1
ATOM 861 N N . LYS A 1 104 ? 2.600 8.900 -11.863 1.00 88.00 104 LYS A N 1
ATOM 862 C CA . LYS A 1 104 ? 1.300 9.567 -12.019 1.00 88.00 104 LYS A CA 1
ATOM 863 C C . LYS A 1 104 ? 0.330 8.772 -12.895 1.00 88.00 104 LYS A C 1
ATOM 865 O O . LYS A 1 104 ? -0.852 8.715 -12.581 1.00 88.00 104 LYS A O 1
ATOM 870 N N . LEU A 1 105 ? 0.826 8.159 -13.972 1.00 85.00 105 LEU A N 1
ATOM 871 C CA . LEU A 1 105 ? 0.002 7.365 -14.882 1.00 85.00 105 LEU A CA 1
ATOM 872 C C . LEU A 1 105 ? -0.494 6.085 -14.201 1.00 85.00 105 LEU A C 1
ATOM 874 O O . LEU A 1 105 ? -1.653 5.716 -14.363 1.00 85.00 105 LEU A O 1
ATOM 878 N N . TYR A 1 106 ? 0.360 5.428 -13.416 1.00 83.19 106 TYR A N 1
ATOM 879 C CA . TYR A 1 106 ? -0.016 4.187 -12.739 1.00 83.19 106 TYR A CA 1
ATOM 880 C C . TYR A 1 106 ? -0.950 4.432 -11.562 1.00 83.19 106 TYR A C 1
ATOM 882 O O . TYR A 1 106 ? -1.956 3.743 -11.447 1.00 83.19 106 TYR A O 1
ATOM 890 N N . VAL A 1 107 ? -0.674 5.454 -10.749 1.00 88.50 107 VAL A N 1
ATOM 891 C CA . VAL A 1 107 ? -1.562 5.869 -9.653 1.00 88.50 107 VAL A CA 1
ATOM 892 C C . VAL A 1 107 ? -2.943 6.226 -10.196 1.00 88.50 107 VAL A C 1
ATOM 894 O O . VAL A 1 107 ? -3.948 5.748 -9.683 1.00 88.50 107 VAL A O 1
ATOM 897 N N . TRP A 1 108 ? -3.005 6.983 -11.295 1.00 88.25 108 TRP A N 1
ATOM 898 C CA . TRP A 1 108 ? -4.271 7.284 -11.964 1.00 88.25 108 TRP A CA 1
ATOM 899 C C . TRP A 1 108 ? -4.998 6.020 -12.446 1.00 88.25 108 TRP A C 1
ATOM 901 O O . TRP A 1 108 ? -6.212 5.905 -12.281 1.00 88.25 108 TRP A O 1
ATOM 911 N N . ALA A 1 109 ? -4.272 5.056 -13.018 1.00 83.56 109 ALA A N 1
ATOM 912 C CA . ALA A 1 109 ? -4.866 3.812 -13.495 1.00 83.56 109 ALA A CA 1
ATOM 913 C C . ALA A 1 109 ? -5.440 2.965 -12.347 1.00 83.56 109 ALA A C 1
ATOM 915 O O . ALA A 1 109 ? -6.568 2.487 -12.465 1.00 83.56 109 ALA A O 1
ATOM 916 N N . VAL A 1 110 ? -4.715 2.800 -11.233 1.00 80.88 110 VAL A N 1
ATOM 917 C CA . VAL A 1 110 ? -5.217 2.027 -10.081 1.00 80.88 110 VAL A CA 1
ATOM 918 C C . VAL A 1 110 ? -6.368 2.740 -9.376 1.00 80.88 110 VAL A C 1
ATOM 920 O O . VAL A 1 110 ? -7.341 2.090 -9.011 1.00 80.88 110 VAL A O 1
ATOM 923 N N . ASP A 1 111 ? -6.331 4.070 -9.276 1.00 87.06 111 ASP A N 1
ATOM 924 C CA . ASP A 1 111 ? -7.435 4.845 -8.710 1.00 87.06 111 ASP A CA 1
ATOM 925 C C . ASP A 1 111 ? -8.699 4.725 -9.577 1.00 87.06 111 ASP A C 1
ATOM 927 O O . ASP A 1 111 ? -9.807 4.556 -9.062 1.00 87.06 111 ASP A O 1
ATOM 931 N N . ARG A 1 112 ? -8.563 4.759 -10.909 1.00 82.31 112 ARG A N 1
ATOM 932 C CA . ARG A 1 112 ? -9.717 4.750 -11.816 1.00 82.31 112 ARG A CA 1
ATOM 933 C C . ARG A 1 112 ? -10.302 3.362 -12.070 1.00 82.31 112 ARG A C 1
ATOM 935 O O . ARG A 1 112 ? -11.522 3.253 -12.190 1.00 82.31 112 ARG A O 1
ATOM 942 N N . PHE A 1 113 ? -9.452 2.348 -12.209 1.00 79.94 113 PHE A N 1
ATOM 943 C CA . PHE A 1 113 ? -9.842 0.995 -12.629 1.00 79.94 113 PHE A CA 1
ATOM 944 C C . PHE A 1 113 ? -9.732 -0.053 -11.518 1.00 79.94 113 PHE A C 1
ATOM 946 O O . PHE A 1 113 ? -10.190 -1.178 -11.707 1.00 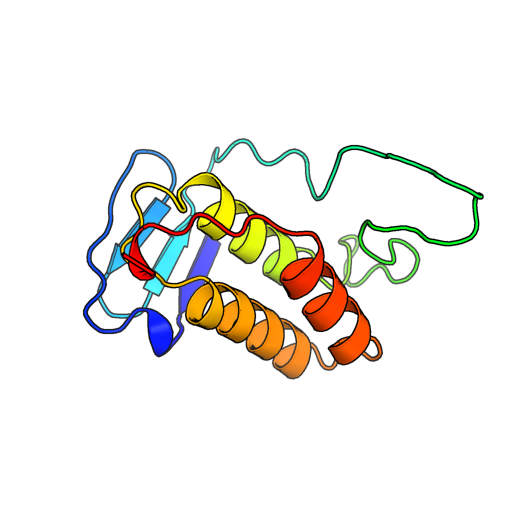79.94 113 PHE A O 1
ATOM 953 N N . GLY A 1 114 ? -9.133 0.289 -10.376 1.00 77.06 114 GLY A N 1
ATOM 954 C CA . GLY A 1 114 ? -9.128 -0.567 -9.196 1.00 77.06 114 GLY A CA 1
ATOM 955 C C . GLY A 1 114 ? -10.492 -0.609 -8.500 1.00 77.06 114 GLY A C 1
ATOM 956 O O . GLY A 1 114 ? -11.427 0.097 -8.900 1.00 77.06 114 GLY A O 1
ATOM 957 N N . PRO A 1 115 ? -10.626 -1.425 -7.444 1.00 79.94 115 PRO A N 1
ATOM 958 C CA . PRO A 1 115 ? -11.849 -1.485 -6.654 1.00 79.94 115 PRO A CA 1
ATOM 959 C C . PRO A 1 115 ? -12.231 -0.125 -6.061 1.00 79.94 115 PRO A C 1
ATOM 961 O O . PRO A 1 115 ? -11.398 0.770 -5.933 1.00 79.94 115 PRO A O 1
ATOM 964 N N . GLN A 1 116 ? -13.510 0.055 -5.748 1.00 86.81 116 GLN A N 1
ATOM 965 C CA . GLN A 1 116 ? -14.065 1.333 -5.265 1.00 86.81 116 GLN A CA 1
ATOM 966 C C . GLN A 1 116 ? -14.841 1.167 -3.949 1.00 86.81 116 GLN A C 1
ATOM 968 O O . GLN A 1 116 ? -15.367 2.124 -3.398 1.00 86.81 116 GLN A O 1
ATOM 973 N N . ASP A 1 117 ? -14.934 -0.064 -3.466 1.00 89.00 117 ASP A N 1
ATOM 974 C CA . ASP A 1 117 ? -15.770 -0.558 -2.381 1.00 89.00 117 ASP A CA 1
ATOM 975 C C . ASP A 1 117 ? -14.939 -0.799 -1.112 1.00 89.00 117 ASP A C 1
ATOM 977 O O . ASP A 1 117 ? -14.916 -1.902 -0.578 1.00 89.00 117 ASP A O 1
ATOM 981 N N . PHE A 1 118 ? -14.236 0.222 -0.619 1.00 91.06 118 PHE A N 1
ATOM 982 C CA . PHE A 1 118 ? -13.427 0.090 0.596 1.00 91.06 118 PHE A CA 1
ATOM 983 C C . PHE A 1 118 ? -14.279 0.271 1.855 1.00 91.06 118 PHE A C 1
ATOM 985 O O . PHE A 1 118 ? -15.144 1.145 1.922 1.00 91.06 118 PHE A O 1
ATOM 992 N N . ALA A 1 119 ? -14.021 -0.536 2.885 1.00 89.88 119 ALA A N 1
ATOM 993 C CA . ALA A 1 119 ? -14.746 -0.445 4.148 1.00 89.88 119 ALA A CA 1
ATOM 994 C C . ALA A 1 119 ? -14.464 0.861 4.902 1.00 89.88 119 ALA A C 1
ATOM 996 O O . ALA A 1 119 ? -15.363 1.371 5.561 1.00 89.88 119 ALA A O 1
ATOM 997 N N . GLY A 1 120 ? -13.261 1.431 4.767 1.00 87.50 120 GLY A N 1
ATOM 998 C CA . GLY A 1 120 ? -12.925 2.727 5.363 1.00 87.50 120 GLY A CA 1
ATOM 999 C C . GLY A 1 120 ? -13.575 3.940 4.685 1.00 87.50 120 GLY A C 1
ATOM 1000 O O . GLY A 1 120 ? -13.426 5.046 5.193 1.00 87.50 120 GLY A O 1
ATOM 1001 N N . ASP A 1 121 ? -14.274 3.755 3.559 1.00 87.94 121 ASP A N 1
ATOM 1002 C CA . ASP A 1 121 ? -15.065 4.812 2.906 1.00 87.94 121 ASP A CA 1
ATOM 1003 C C . ASP A 1 121 ? -16.525 4.865 3.410 1.00 87.94 121 ASP A C 1
ATOM 1005 O O . ASP A 1 121 ? -17.298 5.708 2.949 1.00 87.94 121 ASP A O 1
ATOM 1009 N N . ARG A 1 122 ? -16.922 3.953 4.311 1.00 82.88 122 ARG A N 1
ATOM 1010 C CA . ARG A 1 122 ? -18.291 3.825 4.838 1.00 82.88 122 ARG A CA 1
ATOM 1011 C C . ARG A 1 122 ? -18.477 4.469 6.207 1.00 82.88 122 ARG A C 1
ATOM 1013 O O . ARG A 1 122 ? -17.503 4.522 6.986 1.00 82.88 122 ARG A O 1
#

Radius of gyration: 14.3 Å; chains: 1; bounding box: 36×27×44 Å

Organism: NCBI:txid1278244